Protein AF-A0A9E6WBG8-F1 (afdb_monomer)

Secondary structure (DSSP, 8-state):
-----S-PPP-TTSPPPP-EEEETTEEEEHHHHHTTS-------S-TT---

Radius of gyration: 14.06 Å; Cα contacts (8 Å, |Δi|>4): 21; chains: 1; bounding box: 29×29×40 Å

Structure (mmCIF, N/CA/C/O backbone):
data_AF-A0A9E6WBG8-F1
#
_entry.id   AF-A0A9E6WBG8-F1
#
loop_
_atom_site.group_PDB
_atom_site.id
_atom_site.type_symbol
_atom_site.label_atom_id
_atom_site.label_alt_id
_atom_site.label_comp_id
_atom_site.label_asym_id
_atom_site.label_entity_id
_atom_site.label_seq_id
_atom_site.pdbx_PDB_ins_code
_atom_site.Cartn_x
_atom_site.Cartn_y
_atom_site.Cartn_z
_atom_site.occupancy
_atom_site.B_iso_or_equiv
_atom_site.auth_seq_id
_atom_site.auth_comp_id
_atom_site.auth_asym_id
_atom_site.auth_atom_id
_atom_site.pdbx_PDB_model_num
ATOM 1 N N . MET A 1 1 ? -2.632 -11.596 23.896 1.00 37.59 1 MET A N 1
ATOM 2 C CA . MET A 1 1 ? -1.605 -11.207 22.906 1.00 37.59 1 MET A CA 1
ATOM 3 C C . MET A 1 1 ? -1.891 -11.987 21.633 1.00 37.59 1 MET A C 1
ATOM 5 O O . MET A 1 1 ? -1.887 -13.207 21.700 1.00 37.59 1 MET A O 1
ATOM 9 N N . LYS A 1 2 ? -2.270 -11.334 20.527 1.00 39.84 2 LYS A N 1
ATOM 10 C CA . LYS A 1 2 ? -2.490 -12.038 19.254 1.00 39.84 2 LYS A CA 1
ATOM 11 C C . LYS A 1 2 ? -1.141 -12.175 18.552 1.00 39.84 2 LYS A C 1
ATOM 13 O O . LYS A 1 2 ? -0.623 -11.198 18.024 1.00 39.84 2 LYS A O 1
ATOM 18 N N . THR A 1 3 ? -0.570 -13.371 18.612 1.00 44.84 3 THR A N 1
ATOM 19 C CA . THR A 1 3 ? 0.528 -13.806 17.746 1.00 44.84 3 THR A CA 1
ATOM 20 C C . THR A 1 3 ? 0.051 -13.695 16.300 1.00 44.84 3 THR A C 1
ATOM 22 O O . THR A 1 3 ? -0.987 -14.262 15.955 1.00 44.84 3 THR A O 1
ATOM 25 N N . VAL A 1 4 ? 0.753 -12.928 15.467 1.00 56.19 4 VAL A N 1
ATOM 26 C CA . VAL A 1 4 ? 0.496 -12.906 14.023 1.00 56.19 4 VAL A CA 1
ATOM 27 C C . VAL A 1 4 ? 0.994 -14.242 13.477 1.00 56.19 4 VAL A C 1
ATOM 29 O O . VAL A 1 4 ? 2.195 -14.457 13.344 1.00 56.19 4 VAL A O 1
ATOM 32 N N . ASN A 1 5 ? 0.066 -15.171 13.260 1.00 58.34 5 ASN A N 1
ATOM 33 C CA . ASN A 1 5 ? 0.342 -16.432 12.585 1.00 58.34 5 ASN A CA 1
ATOM 34 C C . ASN A 1 5 ? 0.567 -16.178 11.089 1.00 58.34 5 ASN A C 1
ATOM 36 O O . ASN A 1 5 ? -0.045 -15.291 10.494 1.00 58.34 5 ASN A O 1
ATOM 40 N N . GLN A 1 6 ? 1.470 -16.964 10.515 1.00 56.81 6 GLN A N 1
ATOM 41 C CA . GLN A 1 6 ? 1.919 -16.892 9.132 1.00 56.81 6 GLN A CA 1
ATOM 42 C C . GLN A 1 6 ? 0.795 -17.096 8.096 1.00 56.81 6 GLN A C 1
ATOM 44 O O . GLN A 1 6 ? -0.125 -17.882 8.305 1.00 56.81 6 GLN A O 1
ATOM 49 N N . GLU A 1 7 ? 0.945 -16.394 6.967 1.00 56.91 7 GLU A N 1
ATOM 50 C CA . GLU A 1 7 ? 0.506 -16.779 5.614 1.00 56.91 7 GLU A CA 1
ATOM 51 C C . GLU A 1 7 ? -0.958 -17.205 5.432 1.00 56.91 7 GLU A C 1
ATOM 53 O O . GLU A 1 7 ? -1.277 -18.310 5.005 1.00 56.91 7 GLU A O 1
ATOM 58 N N . SER A 1 8 ? -1.883 -16.276 5.654 1.00 66.38 8 SER A N 1
ATOM 59 C CA . SER A 1 8 ? -3.154 -16.294 4.924 1.00 66.38 8 SER A CA 1
ATOM 60 C C . SER A 1 8 ? -3.079 -15.211 3.858 1.00 66.38 8 SER A C 1
ATOM 62 O O . SER A 1 8 ? -2.900 -14.041 4.198 1.00 66.38 8 SER A O 1
ATOM 64 N N . ALA A 1 9 ? -3.177 -15.577 2.579 1.00 85.56 9 ALA A N 1
ATOM 65 C CA . ALA A 1 9 ? -3.318 -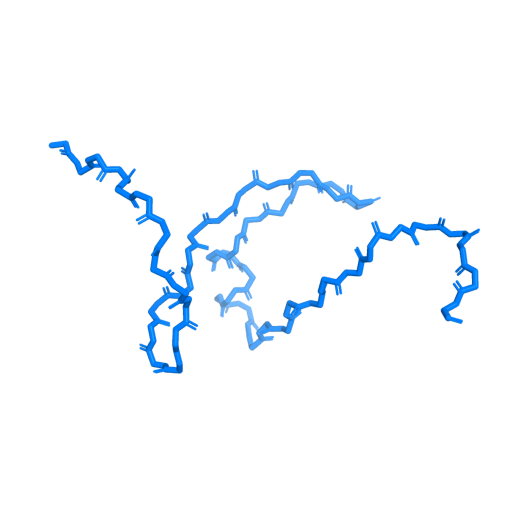14.580 1.525 1.00 85.56 9 ALA A CA 1
ATOM 66 C C . ALA A 1 9 ? -4.534 -13.696 1.842 1.00 85.56 9 ALA A C 1
ATOM 68 O O . ALA A 1 9 ? -5.611 -14.214 2.149 1.00 85.56 9 ALA A O 1
ATOM 69 N N . LEU A 1 10 ? -4.351 -12.373 1.797 1.00 91.19 10 LEU A N 1
ATOM 70 C CA . LEU A 1 10 ? -5.460 -11.438 1.961 1.00 91.19 10 LEU A CA 1
ATOM 71 C C . LEU A 1 10 ? -6.501 -11.716 0.876 1.00 91.19 10 LEU A C 1
ATOM 73 O O . LEU A 1 10 ? -6.160 -11.848 -0.300 1.00 91.19 10 LEU A O 1
ATOM 77 N N . LYS A 1 11 ? -7.770 -11.792 1.272 1.00 93.31 11 LYS A N 1
ATOM 78 C CA . LYS A 1 11 ? -8.903 -11.924 0.348 1.00 93.31 11 LYS A CA 1
ATOM 79 C C . LYS A 1 11 ? -9.781 -10.681 0.403 1.00 93.31 11 LYS A C 1
ATOM 81 O O . LYS A 1 11 ? -9.735 -9.894 1.346 1.00 93.31 11 LYS A O 1
ATOM 86 N N . VAL A 1 12 ? -10.605 -10.511 -0.626 1.00 94.75 12 VAL A N 1
ATOM 87 C CA . VAL A 1 12 ? -11.587 -9.424 -0.683 1.00 94.75 12 VAL A CA 1
ATOM 88 C C . VAL A 1 12 ? -12.512 -9.496 0.534 1.00 94.75 12 VAL A C 1
ATOM 90 O O . VAL A 1 12 ? -13.008 -10.567 0.880 1.00 94.75 12 VAL A O 1
ATOM 93 N N . GLY A 1 13 ? -12.738 -8.345 1.167 1.00 94.75 13 GLY A N 1
ATOM 94 C CA . GLY A 1 13 ? -13.542 -8.220 2.383 1.00 94.75 13 GLY A CA 1
ATOM 95 C C . GLY A 1 13 ? -12.745 -8.355 3.681 1.00 94.75 13 GLY A C 1
ATOM 96 O O . GLY A 1 13 ? -13.261 -7.971 4.729 1.00 94.75 13 GLY A O 1
ATOM 97 N N . ASP A 1 14 ? -11.495 -8.827 3.632 1.00 95.12 14 ASP A N 1
ATOM 98 C CA . ASP A 1 14 ? -10.621 -8.775 4.801 1.00 95.12 14 ASP A CA 1
AT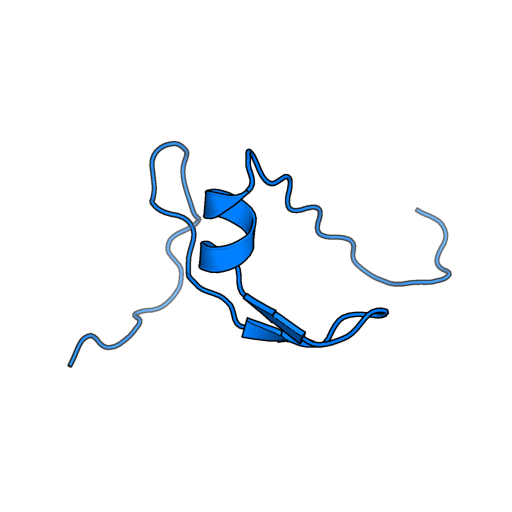OM 99 C C . ASP A 1 14 ? -10.236 -7.328 5.119 1.00 95.12 14 ASP A C 1
ATOM 101 O O . ASP A 1 14 ? -9.990 -6.505 4.232 1.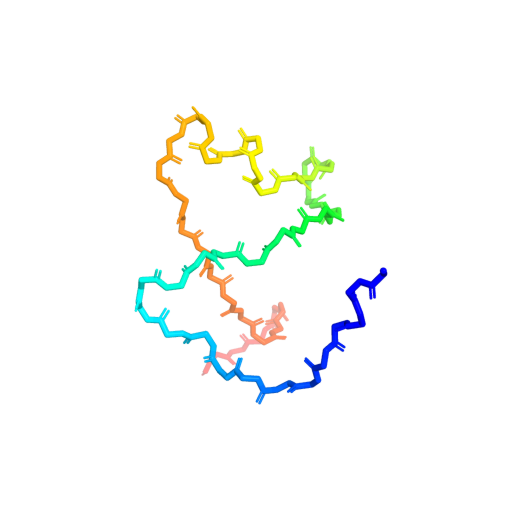00 95.12 14 ASP A O 1
ATOM 105 N N . GLN A 1 15 ? -10.136 -7.029 6.412 1.00 93.88 15 GLN A N 1
ATOM 106 C CA . GLN A 1 15 ? -9.539 -5.782 6.860 1.00 93.88 15 GLN A CA 1
ATOM 107 C C . GLN A 1 15 ? -8.057 -5.762 6.463 1.00 93.88 15 GLN A C 1
ATOM 109 O O . GLN A 1 15 ? -7.306 -6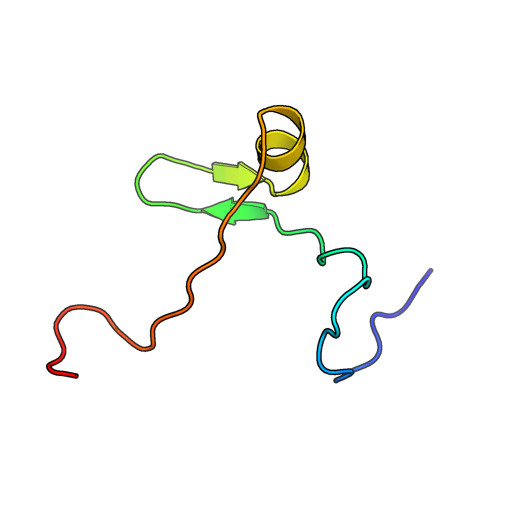.681 6.799 1.00 93.88 15 GLN A O 1
ATOM 114 N N . ALA A 1 16 ? -7.634 -4.699 5.776 1.00 94.62 16 ALA A N 1
ATOM 115 C CA . ALA A 1 16 ? -6.236 -4.513 5.411 1.00 94.62 16 ALA A CA 1
ATOM 116 C C . ALA A 1 16 ? -5.345 -4.465 6.674 1.00 94.62 16 ALA A C 1
ATOM 118 O O . ALA A 1 16 ? -5.701 -3.777 7.638 1.00 94.62 16 ALA A O 1
ATOM 119 N N . PRO A 1 17 ? -4.198 -5.173 6.695 1.00 94.62 17 PRO A N 1
ATOM 120 C CA . PRO A 1 17 ? -3.262 -5.110 7.811 1.00 94.62 17 PRO A CA 1
ATOM 121 C C . PRO A 1 17 ? -2.732 -3.692 8.015 1.00 94.62 17 PRO A C 1
ATOM 123 O O . PRO A 1 17 ? -2.355 -3.020 7.056 1.00 94.62 17 PRO A O 1
ATOM 126 N N . GLU A 1 18 ? -2.663 -3.259 9.272 1.00 96.50 18 GLU A N 1
ATOM 127 C CA . GLU A 1 18 ? -2.064 -1.971 9.612 1.00 96.50 18 GLU A CA 1
ATOM 128 C C . GLU A 1 18 ? -0.574 -1.960 9.250 1.00 96.50 18 GLU A C 1
ATOM 130 O O . GLU A 1 18 ? 0.146 -2.935 9.488 1.00 96.50 18 GLU A O 1
ATOM 135 N N . PHE A 1 19 ? -0.101 -0.832 8.720 1.00 96.62 19 PHE A N 1
ATOM 136 C CA . PHE A 1 19 ? 1.319 -0.607 8.504 1.00 96.62 19 PHE A CA 1
ATOM 137 C C . PHE A 1 19 ? 1.700 0.835 8.811 1.00 96.62 19 PHE A C 1
ATOM 139 O O . PHE A 1 19 ? 0.956 1.786 8.587 1.00 96.62 19 PHE A O 1
ATOM 146 N N . SER A 1 20 ? 2.926 0.987 9.299 1.00 97.88 20 SER A N 1
ATOM 147 C CA . SER A 1 20 ? 3.535 2.275 9.591 1.00 97.88 20 SER A CA 1
ATOM 148 C C . SER A 1 20 ? 4.952 2.255 9.031 1.00 97.88 20 SER A C 1
ATOM 150 O O . SER A 1 20 ? 5.857 1.705 9.662 1.00 97.88 20 SER A O 1
ATOM 152 N N . VAL A 1 21 ? 5.141 2.838 7.849 1.00 97.50 21 VAL A N 1
ATOM 153 C CA . VAL A 1 21 ? 6.378 2.712 7.062 1.00 97.50 21 VAL A CA 1
ATOM 154 C C . VAL A 1 21 ? 6.920 4.081 6.643 1.00 97.50 21 VAL A C 1
ATOM 156 O O . VAL A 1 21 ? 6.153 5.042 6.527 1.00 97.50 21 VAL A O 1
ATOM 159 N N . PRO A 1 22 ? 8.240 4.216 6.431 1.00 98.12 22 PRO A N 1
ATOM 160 C CA . PRO A 1 22 ? 8.798 5.402 5.793 1.00 98.12 22 PRO A CA 1
ATOM 161 C C . PRO A 1 22 ? 8.389 5.474 4.312 1.00 98.12 22 PRO A C 1
ATOM 163 O O . PRO A 1 22 ? 8.204 4.454 3.654 1.00 98.12 22 PRO A O 1
ATOM 166 N N . SER A 1 23 ? 8.287 6.690 3.782 1.00 96.25 23 SER A N 1
ATOM 167 C CA . SER A 1 23 ? 8.061 6.980 2.363 1.00 96.25 23 SER A CA 1
ATOM 168 C C . SER A 1 23 ? 8.981 8.108 1.889 1.00 96.25 23 SER A C 1
ATOM 170 O O . SER A 1 23 ? 9.656 8.755 2.693 1.00 96.25 23 SER A O 1
ATOM 172 N N . THR A 1 24 ? 8.947 8.413 0.591 1.00 96.69 24 THR A N 1
ATOM 173 C CA . THR A 1 24 ? 9.695 9.529 -0.015 1.00 96.69 24 THR A CA 1
ATOM 174 C C . THR A 1 24 ? 9.267 10.915 0.482 1.00 96.69 24 THR A C 1
ATOM 176 O O . THR A 1 24 ? 9.983 11.885 0.251 1.00 96.69 24 THR A O 1
ATOM 179 N N . LYS A 1 25 ? 8.124 11.029 1.175 1.00 96.56 25 LYS A N 1
ATOM 180 C CA . LYS A 1 25 ? 7.600 12.288 1.741 1.00 96.56 25 LYS A CA 1
ATOM 181 C C . LYS A 1 25 ? 7.465 12.262 3.268 1.00 96.56 25 LYS A C 1
ATOM 183 O O . LYS A 1 25 ? 6.825 13.137 3.841 1.00 96.56 25 LYS A O 1
ATOM 188 N N . GLY A 1 26 ? 8.054 11.266 3.931 1.00 96.62 26 GLY A N 1
ATOM 189 C CA . GLY A 1 26 ? 7.958 11.080 5.380 1.00 96.62 26 GLY A CA 1
ATOM 190 C C . GLY A 1 26 ? 7.189 9.821 5.771 1.00 96.62 26 GLY A C 1
ATOM 191 O O . GLY A 1 26 ? 6.991 8.917 4.963 1.00 96.62 26 GLY A O 1
ATOM 192 N N . LYS A 1 27 ? 6.798 9.722 7.040 1.00 98.12 27 LYS A N 1
ATOM 193 C CA . LYS A 1 27 ? 6.138 8.530 7.583 1.00 98.12 27 LYS A CA 1
ATOM 194 C C . LYS A 1 27 ? 4.685 8.432 7.110 1.00 98.12 27 LYS A C 1
ATOM 196 O O . LYS A 1 27 ? 3.969 9.426 7.130 1.00 98.12 27 LYS A O 1
ATOM 201 N N . ILE A 1 28 ? 4.252 7.226 6.753 1.00 97.38 28 ILE A N 1
ATOM 202 C CA . ILE A 1 28 ? 2.864 6.902 6.403 1.00 97.38 28 ILE A CA 1
ATOM 203 C C . ILE A 1 28 ? 2.303 5.901 7.415 1.00 97.38 28 ILE A C 1
ATOM 205 O O . ILE A 1 28 ? 3.024 5.005 7.856 1.00 97.38 28 ILE A O 1
ATOM 209 N N . 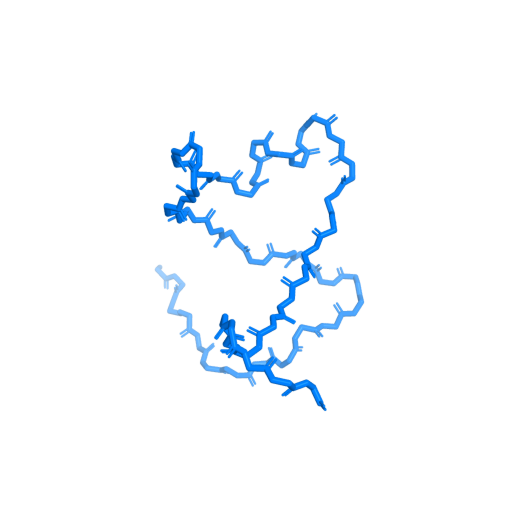VAL A 1 29 ? 1.020 6.052 7.754 1.00 98.12 29 VAL A N 1
ATOM 210 C CA . VAL A 1 29 ? 0.220 5.111 8.551 1.00 98.12 29 VAL A CA 1
ATOM 211 C C . VAL A 1 29 ? -1.066 4.809 7.778 1.00 98.12 29 VAL A C 1
ATOM 213 O O . VAL A 1 29 ? -1.733 5.749 7.343 1.00 98.12 29 VAL A O 1
ATOM 216 N N . LEU A 1 30 ? -1.410 3.531 7.572 1.00 97.81 30 LEU A N 1
ATOM 217 C CA . LEU A 1 30 ? -2.530 3.154 6.699 1.00 97.81 30 LEU A CA 1
ATOM 218 C C . LEU A 1 30 ? -3.868 3.684 7.224 1.00 97.81 30 LEU A C 1
ATOM 220 O O . LEU A 1 30 ? -4.621 4.281 6.456 1.00 97.81 30 LEU A O 1
ATOM 224 N N . SER A 1 31 ? -4.150 3.514 8.518 1.00 97.38 31 SER A N 1
ATOM 225 C CA . SER A 1 31 ? -5.404 3.991 9.126 1.00 97.38 31 SER A CA 1
ATOM 226 C C . SER A 1 31 ? -5.648 5.486 8.902 1.00 97.38 31 SER A C 1
ATOM 228 O O . SER A 1 31 ? -6.753 5.873 8.533 1.00 97.38 31 SER A O 1
ATOM 230 N N . GLN A 1 32 ? -4.608 6.315 9.011 1.00 97.81 32 GLN A N 1
ATOM 231 C CA . GLN A 1 32 ? -4.710 7.763 8.790 1.00 97.81 32 GLN A CA 1
ATOM 232 C C . GLN A 1 32 ? -5.030 8.132 7.335 1.00 97.81 32 GLN A C 1
ATOM 234 O O . GLN A 1 32 ? -5.670 9.152 7.086 1.00 97.81 32 GLN A O 1
ATOM 239 N N . LEU A 1 33 ? -4.561 7.344 6.362 1.00 97.12 33 LEU A N 1
ATOM 240 C CA . LEU A 1 33 ? -4.868 7.570 4.947 1.00 97.12 33 LEU A CA 1
ATOM 241 C C . LEU A 1 33 ? -6.299 7.146 4.609 1.00 97.12 33 LEU A C 1
ATOM 243 O O . LEU A 1 33 ? -6.981 7.851 3.873 1.00 97.12 33 LEU A O 1
ATOM 247 N N . VAL A 1 34 ? -6.762 6.028 5.173 1.00 96.88 34 VAL A N 1
ATOM 248 C CA . VAL A 1 34 ? -8.127 5.521 4.958 1.00 96.88 34 VAL A CA 1
ATOM 249 C C . VAL A 1 34 ? -9.180 6.495 5.497 1.00 96.88 34 VAL A C 1
ATOM 251 O O . VAL A 1 34 ? -10.230 6.658 4.879 1.00 96.88 34 VAL A O 1
ATOM 254 N N . GLU A 1 35 ? -8.891 7.195 6.598 1.00 97.25 35 GLU A N 1
ATOM 255 C CA . GLU A 1 35 ? -9.750 8.270 7.121 1.00 97.25 35 GLU A CA 1
ATOM 256 C C . GLU A 1 35 ? -9.910 9.447 6.141 1.00 97.25 35 GLU A C 1
ATOM 258 O O . GLU A 1 35 ? -10.936 10.126 6.156 1.00 97.25 35 GLU A O 1
ATOM 263 N N . GLN A 1 36 ? -8.923 9.685 5.272 1.00 97.38 36 GLN A N 1
ATOM 264 C CA . GLN A 1 3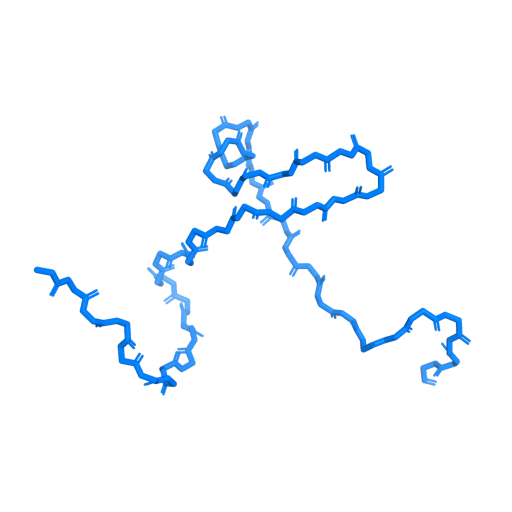6 ? -8.955 10.759 4.272 1.00 97.38 36 GLN A CA 1
ATOM 265 C C . GLN A 1 36 ? -9.659 10.334 2.976 1.00 97.38 36 GLN A C 1
ATOM 267 O O . GLN A 1 36 ? -10.106 11.190 2.210 1.00 97.38 36 GLN A O 1
ATOM 272 N N . GLY A 1 37 ? -9.761 9.028 2.717 1.00 97.56 37 GLY A N 1
ATOM 273 C CA . GLY A 1 37 ? -10.459 8.481 1.561 1.00 97.56 37 GLY A CA 1
ATOM 274 C C . GLY A 1 37 ? -9.957 7.099 1.130 1.00 97.56 37 GLY A C 1
ATOM 275 O O . GLY A 1 37 ? -9.108 6.496 1.788 1.00 97.56 37 GLY A O 1
ATOM 276 N N . PRO A 1 38 ? -10.477 6.571 0.006 1.00 97.56 38 PRO A N 1
ATOM 277 C CA . PRO A 1 38 ? -10.045 5.287 -0.536 1.00 97.56 38 PRO A CA 1
ATOM 278 C C . PRO A 1 38 ? -8.544 5.264 -0.852 1.00 97.56 38 PRO A C 1
ATOM 280 O O . PRO A 1 38 ? -8.005 6.208 -1.430 1.00 97.56 38 PRO A O 1
ATOM 283 N N . VAL A 1 39 ? -7.883 4.150 -0.531 1.00 97.56 39 VAL A N 1
ATOM 284 C CA . VAL A 1 39 ? -6.440 3.957 -0.736 1.00 97.56 39 VAL A CA 1
ATOM 285 C C . VAL A 1 39 ? -6.200 2.829 -1.735 1.00 97.56 39 VAL A C 1
ATOM 287 O O . VAL A 1 39 ? -6.746 1.737 -1.592 1.00 97.56 39 VAL A O 1
ATOM 290 N N . VAL A 1 40 ? -5.336 3.075 -2.722 1.00 97.12 40 VAL A N 1
ATOM 291 C CA . VAL A 1 40 ? -4.817 2.047 -3.637 1.00 97.12 40 VAL A CA 1
ATOM 292 C C . VAL A 1 40 ? -3.383 1.717 -3.236 1.00 97.12 40 VAL A C 1
ATOM 294 O O . VAL A 1 40 ? -2.521 2.595 -3.243 1.00 97.12 40 VAL A O 1
ATOM 297 N N . LEU A 1 41 ? -3.121 0.452 -2.900 1.00 95.75 41 LEU A N 1
ATOM 298 C CA . LEU A 1 41 ? -1.777 -0.051 -2.616 1.00 95.75 41 LEU A CA 1
ATOM 299 C C . LEU A 1 41 ? -1.239 -0.800 -3.838 1.00 95.75 41 LEU A C 1
ATOM 301 O O . LEU A 1 41 ? -1.748 -1.860 -4.193 1.00 95.75 41 LEU A O 1
ATOM 305 N N . ALA A 1 42 ? -0.201 -0.251 -4.466 1.00 95.75 42 ALA A N 1
ATOM 306 C CA . ALA A 1 42 ? 0.506 -0.884 -5.573 1.00 95.75 42 ALA A CA 1
ATOM 307 C C . ALA A 1 42 ? 1.876 -1.379 -5.099 1.00 95.75 42 ALA A C 1
ATOM 309 O O . ALA A 1 42 ? 2.670 -0.607 -4.563 1.00 95.75 42 ALA A O 1
ATOM 310 N N . LEU A 1 43 ? 2.148 -2.667 -5.304 1.00 93.81 43 LEU A N 1
ATOM 311 C CA . LEU A 1 43 ? 3.448 -3.277 -5.036 1.00 93.81 43 LEU A CA 1
ATOM 312 C C . LEU A 1 43 ? 4.179 -3.469 -6.362 1.00 93.81 43 LEU A C 1
ATOM 314 O O . LEU A 1 43 ? 3.585 -3.932 -7.334 1.00 93.81 43 LEU A O 1
ATOM 318 N N . TYR A 1 44 ? 5.464 -3.138 -6.394 1.00 95.19 44 TYR A N 1
ATOM 319 C CA . TYR A 1 44 ? 6.322 -3.386 -7.545 1.00 95.19 44 TYR A CA 1
ATOM 320 C C . TYR A 1 44 ? 7.683 -3.927 -7.075 1.00 95.19 44 TYR A C 1
ATOM 322 O O . TYR A 1 44 ? 8.059 -3.689 -5.925 1.00 95.19 44 TYR A O 1
ATOM 330 N N . PRO A 1 45 ? 8.415 -4.688 -7.911 1.00 94.31 45 PRO A N 1
ATOM 331 C CA . PRO A 1 45 ? 9.558 -5.464 -7.429 1.00 94.31 45 PRO A CA 1
ATOM 332 C C . PRO A 1 45 ? 10.781 -4.607 -7.108 1.00 94.31 45 PRO A C 1
ATOM 334 O O . PRO A 1 45 ? 11.444 -4.824 -6.094 1.00 94.31 45 PRO A O 1
ATOM 337 N N . LYS A 1 46 ? 11.128 -3.679 -8.009 1.00 96.00 46 LYS A N 1
ATOM 338 C CA . LYS A 1 46 ? 12.375 -2.923 -7.915 1.00 96.00 46 LYS A CA 1
ATOM 339 C C . LYS A 1 46 ? 12.359 -1.659 -8.768 1.00 96.00 46 LYS A C 1
ATOM 341 O O . LYS A 1 46 ? 11.891 -1.671 -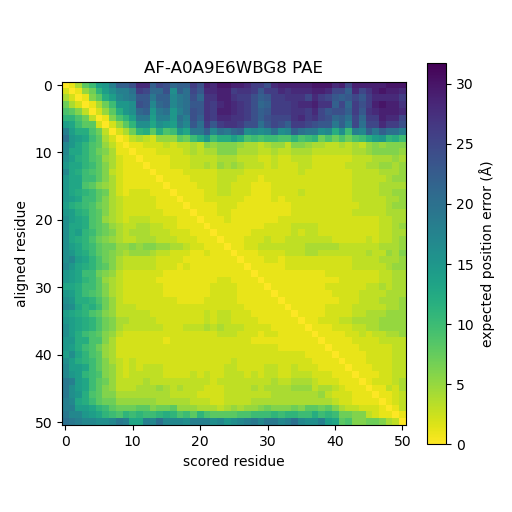9.905 1.00 96.00 46 LYS A O 1
ATOM 346 N N . ASP A 1 47 ? 12.951 -0.597 -8.234 1.00 95.56 47 ASP A N 1
ATOM 347 C CA . ASP A 1 47 ? 13.217 0.636 -8.974 1.00 95.56 47 ASP A CA 1
ATOM 348 C C . ASP A 1 47 ? 14.223 0.421 -10.116 1.00 95.56 47 ASP A C 1
ATOM 350 O O . ASP A 1 47 ? 15.108 -0.434 -10.038 1.00 95.56 47 ASP A O 1
ATOM 354 N N . PHE A 1 48 ? 14.128 1.258 -11.154 1.00 94.50 48 PHE A N 1
ATOM 355 C CA . PHE A 1 48 ? 15.097 1.345 -12.261 1.00 94.50 48 PHE A CA 1
ATOM 356 C C . PHE A 1 48 ? 15.354 0.025 -13.005 1.00 94.50 48 PHE A C 1
ATOM 358 O O . PHE A 1 48 ? 16.454 -0.209 -13.506 1.00 94.50 48 PHE A O 1
ATOM 365 N N . THR A 1 49 ? 14.344 -0.8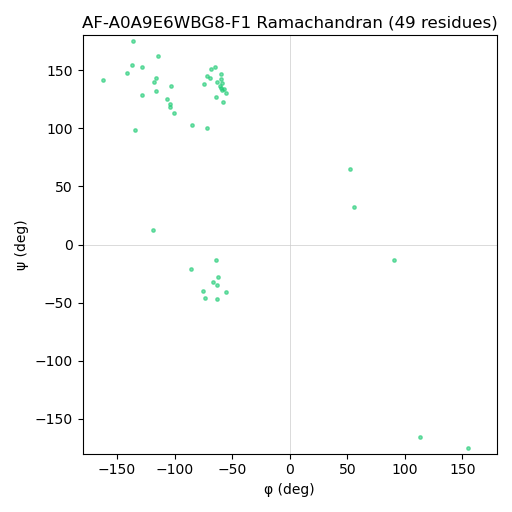39 -13.096 1.00 95.25 49 THR A N 1
ATOM 366 C CA . THR A 1 49 ? 14.408 -2.070 -13.892 1.00 95.25 49 THR A CA 1
ATOM 367 C C . THR A 1 49 ? 13.357 -2.048 -15.000 1.00 95.25 49 THR A C 1
ATOM 369 O O . THR A 1 49 ? 12.251 -1.560 -14.753 1.00 95.25 49 THR A O 1
ATOM 372 N N . PRO A 1 50 ? 13.681 -2.522 -16.223 1.00 84.94 50 PRO A N 1
ATOM 373 C CA . PRO A 1 50 ? 12.660 -2.823 -17.219 1.00 84.94 50 PRO A CA 1
ATOM 374 C C . PRO A 1 50 ? 11.698 -3.880 -16.670 1.00 84.94 50 PRO A C 1
ATOM 376 O O . PRO A 1 50 ? 12.132 -4.787 -15.955 1.00 84.94 50 PRO A O 1
ATOM 379 N N . GLY A 1 51 ? 10.415 -3.729 -16.994 1.00 67.62 51 GLY A N 1
ATOM 380 C CA . GLY A 1 51 ? 9.383 -4.730 -16.715 1.00 67.62 51 GLY A CA 1
ATOM 381 C C . GLY A 1 51 ? 9.392 -5.876 -17.712 1.00 67.62 51 GLY A C 1
ATOM 382 O O . GLY A 1 51 ? 9.877 -5.663 -18.847 1.00 67.62 51 GLY A O 1
#

Foldseek 3Di:
DDDPDDDDPDDPPDDDDWDWDADPVGIDTPVVVVVVHDDDDDDDDDPPDDD

Mean predicted aligned error: 6.72 Å

pLDDT: mean 88.26, std 16.69, range [37.59, 98.12]

Sequence (51 aa):
MKTVNQESALKVGDQAPEFSVPSTKGKIVLSQLVEQGPVVLALYPKDFTPG

Solvent-accessible surface area (backbone atoms only — not comparable to ful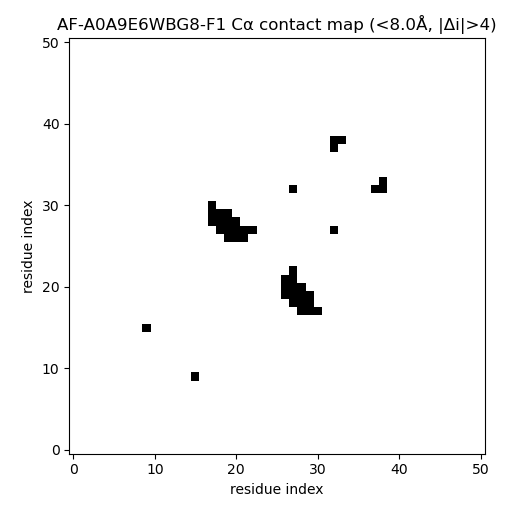l-atom values): 3896 Å² total; per-residue (Å²): 135,86,76,85,74,82,88,70,84,87,52,93,88,58,81,79,80,83,50,77,46,82,52,100,88,45,79,46,47,49,68,68,48,50,78,77,38,93,81,88,88,85,88,78,96,66,84,98,59,90,131